Protein AF-A0A920YKG1-F1 (afdb_monomer)

Foldseek 3Di:
DDDDDDDDPVVVVVVVVVVVVVVVVVVVVVVVVPDDDDDDQDPVNVVVVVVVVVVVVPPPDPPVVVVVQVVCVVVVNDDDDVVVVVVVVVVVVVVVPPPD

Sequence (100 aa):
MTITSPGLNGVLSAYAGQKVAAAESRRAARTKAAGGDQVILSQQARDLSRARKLVAQSSAVRAD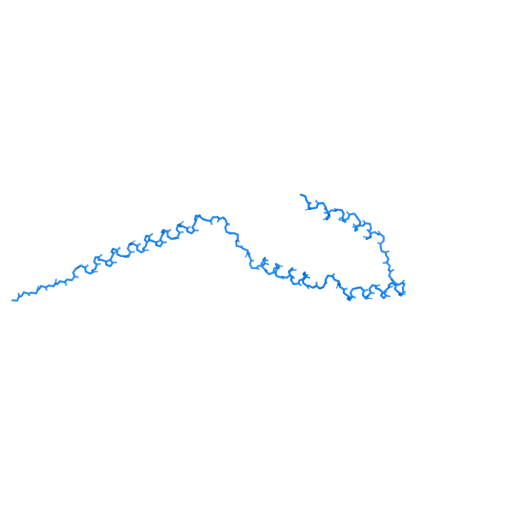KVKRLAAEIAAGTYQVDPEAVAEKMLAAPRLLDREA

Mean predicted aligned error: 18.54 Å

Secondary structure (DSSP, 8-state):
-------SHHHHHHHHHHHHHHHHHHHHHHHHTSS-------HHHHHHHHHHHHHHHS-SS-HHHHHHHHHHHHTT-----HHHHHHHHHHSHHHHTT--

Structure (mmCIF, N/CA/C/O backbone):
data_AF-A0A920YKG1-F1
#
_entry.id   AF-A0A920YKG1-F1
#
loop_
_atom_site.group_PDB
_atom_site.id
_atom_site.type_symbol
_atom_site.label_atom_id
_atom_site.label_alt_id
_atom_site.label_comp_id
_atom_site.label_asym_id
_atom_site.label_entity_id
_atom_site.label_seq_id
_atom_site.pdbx_PDB_ins_code
_atom_site.Cartn_x
_atom_site.Cartn_y
_atom_site.Cartn_z
_atom_site.occupancy
_atom_site.B_iso_or_equiv
_atom_site.auth_seq_id
_atom_site.auth_comp_id
_atom_site.auth_asym_id
_atom_site.auth_atom_id
_atom_site.pdbx_PDB_model_num
ATOM 1 N N . MET A 1 1 ? 48.544 -18.315 -86.805 1.00 36.28 1 MET A N 1
ATOM 2 C CA . MET A 1 1 ? 48.083 -18.546 -85.418 1.00 36.28 1 MET A CA 1
ATOM 3 C C . MET A 1 1 ? 48.282 -17.257 -84.635 1.00 36.28 1 MET A C 1
ATOM 5 O O . MET A 1 1 ? 49.422 -16.897 -84.390 1.00 36.28 1 MET A O 1
ATOM 9 N N . THR A 1 2 ? 47.211 -16.543 -84.289 1.00 34.81 2 THR A N 1
ATOM 10 C CA . THR A 1 2 ? 47.264 -15.349 -83.425 1.00 34.81 2 THR A CA 1
ATOM 11 C C . THR A 1 2 ? 46.212 -15.512 -82.338 1.00 34.81 2 THR A C 1
ATOM 13 O O . THR A 1 2 ? 45.017 -15.432 -82.613 1.00 34.81 2 THR A O 1
ATOM 16 N N . ILE A 1 3 ? 46.654 -15.814 -81.118 1.00 41.00 3 ILE A N 1
ATOM 17 C CA . ILE A 1 3 ? 45.787 -15.880 -79.940 1.00 41.00 3 ILE A CA 1
ATOM 18 C C . ILE A 1 3 ? 45.805 -14.481 -79.326 1.00 41.00 3 ILE A C 1
ATOM 20 O O . ILE A 1 3 ? 46.806 -14.072 -78.745 1.00 41.00 3 ILE A O 1
ATOM 24 N N . THR A 1 4 ? 44.717 -13.731 -79.482 1.00 49.91 4 THR A N 1
ATOM 25 C CA . THR A 1 4 ? 44.515 -12.464 -78.770 1.00 49.91 4 THR A CA 1
ATOM 26 C C . THR A 1 4 ? 43.483 -12.704 -77.678 1.00 49.91 4 THR A C 1
ATOM 28 O O . THR A 1 4 ? 42.320 -12.966 -77.963 1.00 49.91 4 THR A O 1
ATOM 31 N N . SER A 1 5 ? 43.923 -12.644 -76.423 1.00 62.22 5 SER A N 1
ATOM 32 C CA . SER A 1 5 ? 43.101 -12.795 -75.220 1.00 62.22 5 SER A CA 1
ATOM 33 C C . SER A 1 5 ? 42.714 -11.421 -74.647 1.00 62.22 5 SER A C 1
ATOM 35 O O . SER A 1 5 ? 43.599 -10.722 -74.145 1.00 62.22 5 SER A O 1
ATOM 37 N N . PRO A 1 6 ? 41.430 -11.014 -74.663 1.00 58.44 6 PRO A N 1
ATOM 38 C CA . PRO A 1 6 ? 40.978 -9.781 -74.029 1.00 58.44 6 PRO A CA 1
ATOM 39 C C . PRO A 1 6 ? 40.328 -10.103 -72.675 1.00 58.44 6 PRO A C 1
ATOM 41 O O . PRO A 1 6 ? 39.202 -10.589 -72.627 1.00 58.44 6 PRO A O 1
ATOM 44 N N . GLY A 1 7 ? 41.023 -9.862 -71.558 1.00 59.66 7 GLY A N 1
ATOM 45 C CA . GLY A 1 7 ? 40.482 -10.256 -70.245 1.00 59.66 7 GLY A CA 1
ATOM 46 C C . GLY A 1 7 ? 40.915 -9.458 -69.016 1.00 59.66 7 GLY A C 1
ATOM 47 O O . GLY A 1 7 ? 40.572 -9.852 -67.909 1.00 59.66 7 GLY A O 1
ATOM 48 N N . LEU A 1 8 ? 41.645 -8.347 -69.156 1.00 60.31 8 LEU A N 1
ATOM 49 C CA . LEU A 1 8 ? 42.241 -7.666 -67.992 1.00 60.31 8 LEU A CA 1
ATOM 50 C C . LEU A 1 8 ? 41.376 -6.542 -67.391 1.00 60.31 8 LEU A C 1
ATOM 52 O O . LEU A 1 8 ? 41.524 -6.225 -66.212 1.00 60.31 8 LEU A O 1
ATOM 56 N N . ASN A 1 9 ? 40.424 -5.978 -68.143 1.00 59.56 9 ASN A N 1
ATOM 57 C CA . ASN A 1 9 ? 39.636 -4.830 -67.668 1.00 59.56 9 ASN A CA 1
ATOM 58 C C . ASN A 1 9 ? 38.587 -5.182 -66.598 1.00 59.56 9 ASN A C 1
ATOM 60 O O . ASN A 1 9 ? 38.286 -4.347 -65.751 1.00 59.56 9 ASN A O 1
ATOM 64 N N . GLY A 1 10 ? 38.055 -6.410 -66.583 1.00 65.50 10 GLY A N 1
ATOM 65 C CA . GLY A 1 10 ? 37.019 -6.799 -65.614 1.00 65.50 10 GLY A CA 1
ATOM 66 C C . GLY A 1 10 ? 37.532 -6.924 -64.175 1.00 65.50 10 GLY A C 1
ATOM 67 O O . GLY A 1 10 ? 36.808 -6.645 -63.221 1.00 65.50 10 GLY A O 1
ATOM 68 N N . VAL A 1 11 ? 38.803 -7.297 -64.008 1.00 64.44 11 VAL A N 1
ATOM 69 C CA . VAL A 1 11 ? 39.392 -7.578 -62.689 1.00 64.44 11 VAL A CA 1
ATOM 70 C C . VAL A 1 11 ? 39.767 -6.288 -61.950 1.00 64.44 11 VAL A C 1
ATOM 72 O O . VAL A 1 11 ? 39.655 -6.209 -60.726 1.00 64.44 11 VAL A O 1
ATOM 75 N N . LEU A 1 12 ? 40.145 -5.239 -62.689 1.00 62.69 12 LEU A N 1
ATOM 76 C CA . LEU A 1 12 ? 40.530 -3.948 -62.114 1.00 62.69 12 LEU A CA 1
ATOM 77 C C . LEU A 1 12 ? 39.322 -3.203 -61.513 1.00 62.69 12 LEU A C 1
ATOM 79 O O . LEU A 1 12 ? 39.422 -2.613 -60.435 1.00 62.69 12 LEU A O 1
ATOM 83 N N . SER A 1 13 ? 38.157 -3.292 -62.162 1.00 63.59 13 SER A N 1
ATOM 84 C CA . SER A 1 13 ? 36.908 -2.682 -61.684 1.00 63.59 13 SER A CA 1
ATOM 85 C C . SER A 1 13 ? 36.367 -3.351 -60.417 1.00 63.59 13 SER A C 1
ATOM 87 O O . SER A 1 13 ? 35.864 -2.659 -59.531 1.00 63.59 13 SER A O 1
ATOM 89 N N . ALA A 1 14 ? 36.529 -4.672 -60.280 1.00 66.62 14 ALA A N 1
ATOM 90 C CA . ALA A 1 14 ? 36.139 -5.398 -59.070 1.00 66.62 14 ALA A CA 1
ATOM 91 C C . ALA A 1 14 ? 36.970 -4.963 -57.847 1.00 66.62 14 ALA A C 1
ATOM 93 O O . ALA A 1 14 ? 36.431 -4.763 -56.756 1.00 66.62 14 ALA A O 1
ATOM 94 N N . TYR A 1 15 ? 38.272 -4.734 -58.041 1.00 67.88 15 TYR A N 1
ATOM 95 C CA . TYR A 1 15 ? 39.163 -4.276 -56.974 1.00 67.88 15 TYR A CA 1
ATOM 96 C C . TYR A 1 15 ? 38.880 -2.822 -56.551 1.00 67.88 15 TYR A C 1
ATOM 98 O O . TYR A 1 15 ? 38.884 -2.498 -55.360 1.00 67.88 15 TYR A O 1
ATOM 106 N N . ALA A 1 16 ? 38.573 -1.943 -57.511 1.00 70.00 16 ALA A N 1
ATOM 107 C CA . ALA A 1 16 ? 38.190 -0.560 -57.227 1.00 70.00 16 ALA A CA 1
ATOM 108 C C . ALA A 1 16 ? 36.841 -0.468 -56.485 1.00 70.00 16 ALA A C 1
ATOM 110 O O . ALA A 1 16 ? 36.734 0.271 -55.503 1.00 70.00 16 ALA A O 1
ATOM 111 N N . GLY A 1 17 ? 35.841 -1.265 -56.883 1.00 65.44 17 GLY A N 1
ATOM 112 C CA . GLY A 1 17 ? 34.525 -1.305 -56.231 1.00 65.44 17 GLY A CA 1
ATOM 113 C C . GLY A 1 17 ? 34.578 -1.757 -54.766 1.00 65.44 17 GLY A C 1
ATOM 114 O O . GLY A 1 17 ? 33.893 -1.192 -53.912 1.00 65.44 17 GLY A O 1
ATOM 115 N N . GLN A 1 18 ? 35.464 -2.704 -54.436 1.00 64.81 18 GLN A N 1
ATOM 116 C CA . GLN A 1 18 ? 35.639 -3.193 -53.065 1.00 64.81 18 GLN A CA 1
ATOM 117 C C . GLN A 1 18 ? 36.197 -2.117 -52.114 1.00 64.81 18 GLN A C 1
ATOM 119 O O . GLN A 1 18 ? 35.778 -2.032 -50.956 1.00 64.81 18 GLN A O 1
ATOM 124 N N . LYS A 1 19 ? 37.102 -1.247 -52.590 1.00 61.97 19 LYS A N 1
ATOM 125 C CA . LYS A 1 19 ? 37.644 -0.143 -51.776 1.00 61.97 19 LYS A CA 1
ATOM 126 C C . LYS A 1 19 ? 36.614 0.949 -51.489 1.00 61.97 19 LYS A C 1
ATOM 128 O O . LYS A 1 19 ? 36.640 1.517 -50.397 1.00 61.97 19 LYS A O 1
ATOM 133 N N . VAL A 1 20 ? 35.702 1.215 -52.424 1.00 65.31 20 VAL A N 1
ATOM 134 C CA . VAL A 1 20 ? 34.635 2.214 -52.249 1.00 65.31 20 VAL A CA 1
ATOM 135 C C . VAL A 1 20 ? 33.598 1.720 -51.237 1.00 65.31 20 VAL A C 1
ATOM 137 O O . VAL A 1 20 ? 33.310 2.432 -50.276 1.00 65.31 20 VAL A O 1
ATOM 140 N N . ALA A 1 21 ? 33.166 0.459 -51.332 1.00 63.81 21 ALA A N 1
ATOM 141 C CA . ALA A 1 21 ? 32.250 -0.147 -50.358 1.00 63.81 21 ALA A CA 1
ATOM 142 C C . ALA A 1 21 ? 32.838 -0.197 -48.9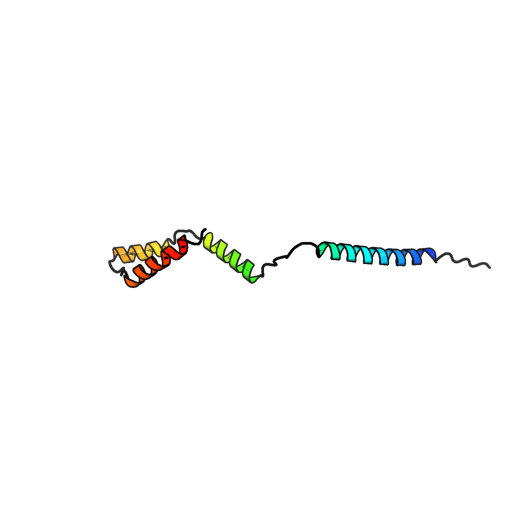28 1.00 63.81 21 ALA A C 1
ATOM 144 O O . ALA A 1 21 ? 32.142 0.049 -47.937 1.00 63.81 21 ALA A O 1
ATOM 145 N N . ALA A 1 22 ? 34.147 -0.448 -48.795 1.00 62.28 22 ALA A N 1
ATOM 146 C CA . ALA A 1 22 ? 34.854 -0.438 -47.509 1.00 62.28 22 ALA A CA 1
ATOM 147 C C . ALA A 1 22 ? 35.078 0.977 -46.927 1.00 62.28 22 ALA A C 1
ATOM 149 O O . ALA A 1 22 ? 35.326 1.127 -45.725 1.00 62.28 22 ALA A O 1
ATOM 150 N N . ALA A 1 23 ? 35.041 2.018 -47.764 1.00 62.91 23 ALA A N 1
ATOM 151 C CA . ALA A 1 23 ? 35.127 3.417 -47.342 1.00 62.91 23 ALA A CA 1
ATOM 152 C C . ALA A 1 23 ? 33.751 3.974 -46.939 1.00 62.91 23 ALA A C 1
ATOM 154 O O . ALA A 1 23 ? 33.645 4.728 -45.971 1.00 62.91 23 ALA A O 1
ATOM 155 N N . GLU A 1 24 ? 32.695 3.558 -47.634 1.00 62.50 24 GLU A N 1
ATOM 156 C CA . GLU A 1 24 ? 31.314 3.968 -47.379 1.00 62.50 24 GLU A CA 1
ATOM 157 C C . GLU A 1 24 ? 30.756 3.339 -46.094 1.00 62.50 24 GLU A C 1
ATOM 159 O O . GLU A 1 24 ? 30.195 4.039 -45.253 1.00 62.50 24 GLU A O 1
ATOM 164 N N . SER A 1 25 ? 31.056 2.060 -45.848 1.00 60.44 25 SER A N 1
ATOM 165 C CA . SER A 1 25 ? 30.774 1.377 -44.573 1.00 60.44 25 SER A CA 1
ATOM 166 C C . SER A 1 25 ? 31.502 2.008 -43.377 1.00 60.44 25 SER A C 1
ATOM 168 O O . SER A 1 25 ? 30.915 2.165 -42.306 1.00 60.44 25 SER A O 1
ATOM 170 N N . ARG A 1 26 ? 32.753 2.462 -43.554 1.00 61.28 26 ARG A N 1
ATOM 171 C CA . ARG A 1 26 ? 33.489 3.214 -42.518 1.00 61.28 26 ARG A CA 1
ATOM 172 C C . ARG A 1 26 ? 32.919 4.613 -42.277 1.00 61.28 26 ARG A C 1
ATOM 174 O O . ARG A 1 26 ? 32.888 5.054 -41.130 1.00 61.28 26 ARG A O 1
ATOM 181 N N . ARG A 1 27 ? 32.442 5.307 -43.317 1.00 59.03 27 ARG A N 1
ATOM 182 C CA . ARG A 1 27 ? 31.739 6.595 -43.170 1.00 59.03 27 ARG A CA 1
ATOM 183 C C . ARG A 1 27 ? 30.391 6.431 -42.468 1.00 59.03 27 ARG A C 1
ATOM 185 O O . ARG A 1 27 ? 30.108 7.218 -41.572 1.00 59.03 27 ARG A O 1
ATOM 192 N N . ALA A 1 28 ? 29.630 5.386 -42.793 1.00 57.81 28 ALA A N 1
ATOM 193 C CA . ALA A 1 28 ? 28.358 5.057 -42.145 1.00 57.81 28 ALA A CA 1
ATOM 194 C C . ALA A 1 28 ? 28.521 4.630 -40.670 1.00 57.81 28 ALA A C 1
ATOM 196 O O . ALA A 1 28 ? 27.667 4.922 -39.834 1.00 57.81 28 ALA A O 1
ATOM 197 N N . ALA A 1 29 ? 29.633 3.974 -40.321 1.00 58.84 29 ALA A N 1
ATOM 198 C CA . ALA A 1 29 ? 29.972 3.674 -38.929 1.00 58.84 29 ALA A CA 1
ATOM 199 C C . ALA A 1 29 ? 30.377 4.937 -38.146 1.00 58.84 29 ALA A C 1
ATOM 201 O O . ALA A 1 29 ? 30.023 5.085 -36.977 1.00 58.84 29 ALA A O 1
ATOM 202 N N . ARG A 1 30 ? 31.073 5.882 -38.794 1.00 56.81 30 ARG A N 1
ATOM 203 C CA . ARG A 1 30 ? 31.523 7.136 -38.167 1.00 56.81 30 ARG A CA 1
ATOM 204 C C . ARG A 1 30 ? 30.383 8.135 -37.938 1.00 56.81 30 ARG A C 1
ATOM 206 O O . ARG A 1 30 ? 30.438 8.872 -36.962 1.00 56.81 30 ARG A O 1
ATOM 213 N N . THR A 1 31 ? 29.336 8.128 -38.766 1.00 55.22 31 THR A N 1
ATOM 214 C CA . THR A 1 31 ? 28.123 8.937 -38.538 1.00 55.22 31 THR A CA 1
ATOM 215 C C . THR A 1 31 ? 27.226 8.383 -37.430 1.00 55.22 31 THR A C 1
ATOM 217 O O . THR A 1 31 ? 26.566 9.169 -36.759 1.00 55.22 31 THR A O 1
ATOM 220 N N . LYS A 1 32 ? 27.247 7.070 -37.154 1.00 55.28 32 LYS A N 1
ATOM 221 C CA . LYS A 1 32 ? 26.570 6.495 -35.972 1.00 55.28 32 LYS A CA 1
ATOM 222 C C . LYS A 1 32 ? 27.276 6.797 -34.646 1.00 55.28 32 LYS A C 1
ATOM 224 O O . LYS A 1 32 ? 26.627 6.771 -33.610 1.00 55.28 32 LYS A O 1
ATOM 229 N N . ALA A 1 33 ? 28.574 7.096 -34.674 1.00 56.28 33 ALA A N 1
ATOM 230 C CA . ALA A 1 33 ? 29.358 7.425 -33.480 1.00 56.28 33 ALA A CA 1
ATOM 231 C C . ALA A 1 33 ? 29.299 8.917 -33.084 1.00 56.28 33 ALA A C 1
ATOM 233 O O . ALA A 1 33 ? 29.862 9.296 -32.063 1.00 56.28 33 ALA A O 1
ATOM 234 N N . ALA A 1 34 ? 28.637 9.766 -33.879 1.00 58.59 34 ALA A N 1
ATOM 235 C CA . ALA A 1 34 ? 28.547 11.215 -33.665 1.00 58.59 34 ALA A CA 1
ATOM 236 C C . ALA A 1 34 ? 27.168 11.660 -33.136 1.00 58.59 34 ALA A C 1
ATOM 238 O O . ALA A 1 34 ? 26.680 12.729 -33.495 1.00 58.59 34 ALA A O 1
ATOM 239 N N . GLY A 1 35 ? 26.511 10.830 -32.320 1.00 55.75 35 GLY A N 1
ATOM 240 C CA . GLY A 1 35 ? 25.150 11.080 -31.850 1.00 55.75 35 GLY A CA 1
ATOM 241 C C . GLY A 1 35 ? 24.918 10.615 -30.420 1.00 55.75 35 GLY A C 1
ATOM 242 O O . GLY A 1 35 ? 24.387 9.531 -30.236 1.00 55.75 35 GLY A O 1
ATOM 243 N N . GLY A 1 36 ? 25.272 11.474 -29.456 1.00 65.81 36 GLY A N 1
ATOM 244 C CA . GLY A 1 36 ? 24.771 11.487 -28.074 1.00 65.81 36 GLY A CA 1
ATOM 245 C C . GLY A 1 36 ? 25.083 10.275 -27.185 1.00 65.81 36 GLY A C 1
ATOM 246 O O . GLY A 1 36 ? 25.272 9.154 -27.645 1.00 65.81 36 GLY A O 1
ATOM 247 N N . ASP A 1 37 ? 25.085 10.504 -25.872 1.00 58.88 37 ASP A N 1
ATOM 248 C CA . ASP A 1 37 ? 25.081 9.419 -24.890 1.00 58.88 37 ASP A CA 1
ATOM 249 C C . ASP A 1 37 ? 23.797 8.593 -25.048 1.00 58.88 37 ASP A C 1
ATOM 251 O O . ASP A 1 37 ? 22.684 9.060 -24.794 1.00 58.88 37 ASP A O 1
ATOM 255 N N . GLN A 1 38 ? 23.941 7.345 -25.491 1.00 59.97 38 GLN A N 1
ATOM 256 C CA . GLN A 1 38 ? 22.826 6.420 -25.631 1.00 59.97 38 GLN A CA 1
ATOM 257 C C . GLN A 1 38 ? 22.652 5.637 -24.326 1.00 59.97 38 GLN A C 1
ATOM 259 O O . GLN A 1 38 ? 23.377 4.683 -24.048 1.00 59.97 38 GLN A O 1
ATOM 264 N N . VAL A 1 39 ? 21.662 6.018 -23.515 1.0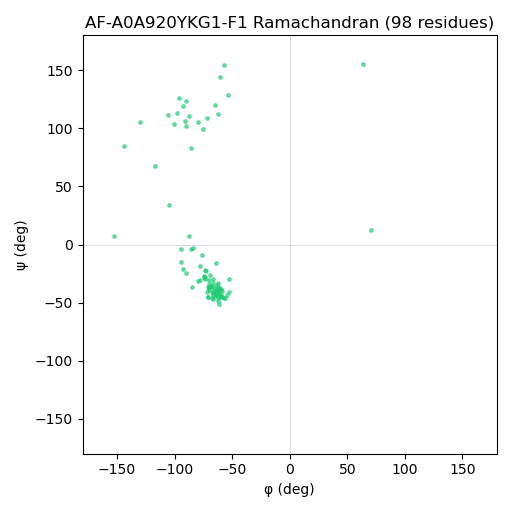0 65.62 39 VAL A N 1
ATOM 265 C CA . VAL A 1 39 ? 21.340 5.295 -22.277 1.00 65.62 39 VAL A CA 1
ATOM 266 C C . VAL A 1 39 ? 20.607 3.996 -22.624 1.00 65.62 39 VAL A C 1
ATOM 268 O O . VAL A 1 39 ? 19.402 3.979 -22.885 1.00 65.62 39 VAL A O 1
ATOM 271 N N . ILE A 1 40 ? 21.332 2.878 -22.642 1.00 66.31 40 ILE A N 1
ATOM 272 C CA . ILE A 1 40 ? 20.739 1.547 -22.808 1.00 66.31 40 ILE A CA 1
ATOM 273 C C . ILE A 1 40 ? 20.174 1.105 -21.457 1.00 66.31 40 ILE A C 1
ATOM 275 O O . ILE A 1 40 ? 20.906 0.718 -20.549 1.00 66.31 40 ILE A O 1
ATOM 279 N N . LEU A 1 41 ? 18.847 1.150 -21.321 1.00 70.06 41 LEU A N 1
ATOM 280 C CA . LEU A 1 41 ? 18.168 0.649 -20.127 1.00 70.06 41 LEU A CA 1
ATOM 281 C C . LEU A 1 41 ? 18.372 -0.871 -20.018 1.00 70.06 41 LEU A C 1
ATOM 283 O O . LEU A 1 41 ? 17.956 -1.607 -20.925 1.00 70.06 41 LEU A O 1
ATOM 287 N N . SER A 1 42 ? 18.996 -1.323 -18.922 1.00 80.06 42 SER A N 1
ATOM 288 C CA . SER A 1 42 ? 19.233 -2.745 -18.647 1.00 80.06 42 SER A CA 1
ATOM 289 C C . SER A 1 42 ? 17.918 -3.532 -18.637 1.00 80.06 42 SER A C 1
ATOM 291 O O . SER A 1 42 ? 16.847 -2.979 -18.370 1.00 80.06 42 SER A O 1
ATOM 293 N N . GLN A 1 43 ? 17.984 -4.836 -18.921 1.00 78.25 43 GLN A N 1
ATOM 294 C CA . GLN A 1 43 ? 16.798 -5.705 -18.890 1.00 78.25 43 GLN A CA 1
ATOM 295 C C . GLN A 1 43 ? 16.082 -5.631 -17.532 1.00 78.25 43 GLN A C 1
ATOM 297 O O . GLN A 1 43 ? 14.881 -5.395 -17.473 1.00 78.25 43 GLN A O 1
ATOM 302 N N . GLN A 1 44 ? 16.848 -5.659 -16.440 1.00 77.81 44 GLN A N 1
ATOM 303 C CA . GLN A 1 44 ? 16.331 -5.549 -15.072 1.00 77.81 44 GLN A CA 1
ATOM 304 C C . GLN A 1 44 ? 15.557 -4.242 -14.832 1.00 77.81 44 GLN A C 1
ATOM 306 O O . GLN A 1 44 ? 14.513 -4.240 -14.180 1.00 77.81 44 GLN A O 1
ATOM 311 N N . ALA A 1 45 ? 16.037 -3.118 -15.370 1.00 81.69 45 ALA A N 1
ATOM 312 C CA . ALA A 1 45 ? 15.352 -1.837 -15.236 1.00 81.69 45 ALA A CA 1
ATOM 313 C C . ALA A 1 45 ? 14.042 -1.796 -16.046 1.00 81.69 45 ALA A C 1
ATOM 315 O O . ALA A 1 45 ? 13.044 -1.255 -15.565 1.00 81.69 45 ALA A O 1
ATOM 316 N N . ARG A 1 46 ? 14.002 -2.423 -17.232 1.00 83.88 46 ARG A N 1
ATOM 317 C CA . ARG A 1 46 ? 12.767 -2.577 -18.027 1.00 83.88 46 ARG A CA 1
ATOM 318 C C . ARG A 1 46 ? 11.727 -3.419 -17.290 1.00 83.88 46 ARG A C 1
ATOM 320 O O . ARG A 1 46 ? 10.551 -3.045 -17.263 1.00 83.88 46 ARG A O 1
ATOM 327 N N . ASP A 1 47 ? 12.163 -4.506 -16.663 1.00 84.75 47 ASP A N 1
ATOM 328 C CA . ASP A 1 47 ? 11.299 -5.395 -15.886 1.00 84.75 47 ASP A CA 1
ATOM 329 C C . ASP A 1 47 ? 10.725 -4.679 -14.662 1.00 84.75 47 ASP A C 1
ATOM 331 O O . ASP A 1 47 ? 9.514 -4.717 -14.430 1.00 84.75 47 ASP A O 1
ATOM 335 N N . LEU A 1 48 ? 11.554 -3.917 -13.940 1.00 87.00 48 LEU A N 1
ATOM 336 C CA . LEU A 1 48 ? 11.105 -3.098 -12.816 1.00 87.00 48 LEU A CA 1
ATOM 337 C C . LEU A 1 48 ? 10.076 -2.044 -13.247 1.00 87.00 48 LEU A C 1
ATOM 339 O O . LEU A 1 48 ? 9.055 -1.873 -12.581 1.00 87.00 48 LEU A O 1
ATOM 343 N N . SER A 1 49 ? 10.301 -1.345 -14.365 1.00 83.94 49 SER A N 1
ATOM 344 C CA . SER A 1 49 ? 9.329 -0.380 -14.893 1.00 83.94 49 SER A CA 1
ATOM 345 C C . SER A 1 49 ? 7.999 -1.039 -15.258 1.00 83.94 49 SER A C 1
ATOM 347 O O . SER A 1 49 ? 6.942 -0.456 -15.015 1.00 83.94 49 SER A O 1
ATOM 349 N N . ARG A 1 50 ? 8.029 -2.251 -15.823 1.00 86.00 50 ARG A N 1
ATOM 350 C CA . ARG A 1 50 ? 6.818 -3.010 -16.155 1.00 86.00 50 ARG A CA 1
ATOM 351 C C . ARG A 1 50 ? 6.076 -3.449 -14.893 1.00 86.00 50 ARG A C 1
ATOM 353 O O . ARG A 1 50 ? 4.875 -3.216 -14.802 1.00 86.00 50 ARG A O 1
ATOM 360 N N . ALA A 1 51 ? 6.785 -3.991 -13.905 1.00 82.69 51 ALA A N 1
ATOM 361 C CA . ALA A 1 51 ? 6.209 -4.378 -12.620 1.00 82.69 51 ALA A CA 1
ATOM 362 C C . ALA A 1 51 ? 5.566 -3.181 -11.900 1.00 82.69 51 ALA A C 1
ATOM 364 O O . ALA A 1 51 ? 4.426 -3.271 -11.452 1.00 82.69 51 ALA A O 1
ATOM 365 N N . ARG A 1 52 ? 6.243 -2.023 -11.866 1.00 83.75 52 ARG A N 1
ATOM 366 C CA . ARG A 1 52 ? 5.692 -0.781 -11.296 1.00 83.75 52 ARG A CA 1
ATOM 367 C C . ARG A 1 52 ? 4.410 -0.338 -11.998 1.00 83.75 52 ARG A C 1
ATOM 369 O O . ARG A 1 52 ? 3.458 0.031 -11.321 1.00 83.75 52 ARG A O 1
ATOM 376 N N . LYS A 1 53 ? 4.364 -0.398 -13.334 1.00 81.69 53 LYS A N 1
ATOM 377 C CA . LYS A 1 53 ? 3.158 -0.061 -14.111 1.00 81.69 53 LYS A CA 1
ATOM 378 C C . LYS A 1 53 ? 1.995 -0.999 -13.799 1.00 81.69 53 LYS A C 1
ATOM 380 O O . LYS A 1 53 ? 0.889 -0.520 -13.601 1.00 81.69 53 LYS A O 1
ATOM 385 N N . LEU A 1 54 ? 2.247 -2.303 -13.701 1.00 78.94 54 LEU A N 1
ATOM 386 C CA . LEU A 1 54 ? 1.218 -3.285 -13.349 1.00 78.94 54 LEU A CA 1
ATOM 387 C C . LEU A 1 54 ? 0.679 -3.064 -11.928 1.00 78.94 54 LEU A C 1
A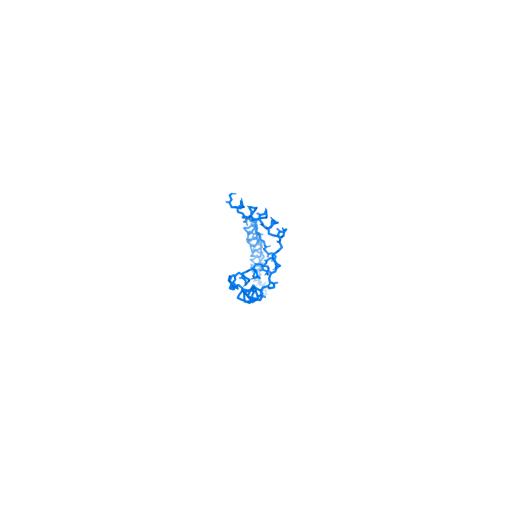TOM 389 O O . LEU A 1 54 ? -0.526 -3.117 -11.709 1.00 78.94 54 LEU A O 1
ATOM 393 N N . VAL A 1 55 ? 1.555 -2.746 -10.970 1.00 78.94 55 VAL A N 1
ATOM 394 C CA . VAL A 1 55 ? 1.143 -2.401 -9.599 1.00 78.94 55 VAL A CA 1
ATOM 395 C C . VAL A 1 55 ? 0.347 -1.095 -9.568 1.00 78.94 55 VAL A C 1
ATOM 397 O O . VAL A 1 55 ? -0.637 -1.014 -8.845 1.00 78.94 55 VAL A O 1
ATOM 400 N N . ALA A 1 56 ? 0.724 -0.097 -10.370 1.00 71.81 56 ALA A N 1
ATOM 401 C CA . ALA A 1 56 ? -0.016 1.159 -10.486 1.00 71.81 56 ALA A CA 1
ATOM 402 C C . ALA A 1 56 ? -1.379 1.001 -11.187 1.00 71.81 56 ALA A C 1
ATOM 404 O O . ALA A 1 56 ? -2.284 1.790 -10.941 1.00 71.81 56 ALA A O 1
ATOM 405 N N . GLN A 1 57 ? -1.526 -0.005 -12.056 1.00 72.56 57 GLN A N 1
ATOM 406 C CA . GLN A 1 57 ? -2.797 -0.372 -12.692 1.00 72.56 57 GLN A CA 1
ATOM 407 C C . GLN A 1 57 ? -3.720 -1.169 -11.764 1.00 72.56 57 GLN A C 1
ATOM 409 O O . GLN A 1 57 ? -4.921 -1.247 -12.020 1.00 72.56 57 GLN A O 1
ATOM 414 N N . SER A 1 58 ? -3.175 -1.761 -10.697 1.00 70.31 58 SER A N 1
ATOM 415 C CA . SER A 1 58 ? -3.986 -2.328 -9.622 1.00 70.31 58 SER A CA 1
ATOM 416 C C . SER A 1 58 ? -4.835 -1.225 -8.990 1.00 70.31 58 SER A C 1
ATOM 418 O O . SER A 1 58 ? -4.399 -0.076 -8.894 1.00 70.31 58 SER A O 1
ATOM 420 N N . SER A 1 59 ? -6.061 -1.553 -8.577 1.00 68.88 59 SER A N 1
ATOM 421 C CA . SER A 1 59 ? -6.991 -0.560 -8.043 1.00 68.88 59 SER A CA 1
ATOM 422 C C . SER A 1 59 ? -6.345 0.220 -6.897 1.00 68.88 59 SER A C 1
ATOM 424 O O . SER A 1 59 ? -5.852 -0.365 -5.930 1.00 68.88 59 SER A O 1
ATOM 426 N N . ALA A 1 60 ? -6.393 1.554 -6.977 1.00 69.00 60 ALA A N 1
ATOM 427 C CA . ALA A 1 60 ? -5.858 2.438 -5.937 1.00 69.00 60 ALA A CA 1
ATOM 428 C C . ALA A 1 60 ? -6.418 2.090 -4.542 1.00 69.00 60 ALA A C 1
ATOM 430 O O . ALA A 1 60 ? -5.744 2.240 -3.521 1.00 69.00 60 ALA A O 1
ATOM 431 N N . VAL A 1 61 ? -7.643 1.556 -4.507 1.00 78.50 61 VAL A N 1
ATOM 432 C CA . VAL A 1 61 ? -8.285 1.020 -3.309 1.00 78.50 61 VAL A CA 1
ATOM 433 C C . VAL A 1 61 ? -8.015 -0.481 -3.190 1.00 78.50 61 VAL A C 1
ATOM 435 O O . VAL A 1 61 ? -8.442 -1.275 -4.027 1.00 78.50 61 VAL A O 1
ATOM 438 N N . ARG A 1 62 ? -7.360 -0.890 -2.098 1.00 84.62 62 ARG A N 1
ATOM 439 C CA . ARG A 1 62 ? -7.174 -2.304 -1.725 1.00 84.62 62 ARG A CA 1
ATOM 440 C C . ARG A 1 62 ? -8.388 -2.803 -0.941 1.00 84.62 62 ARG A C 1
ATOM 442 O O . ARG A 1 62 ? -8.364 -2.801 0.291 1.00 84.62 62 ARG A O 1
ATOM 449 N N . ALA A 1 63 ? -9.443 -3.199 -1.652 1.00 87.25 63 ALA A N 1
ATOM 450 C CA . ALA A 1 63 ? -10.735 -3.567 -1.064 1.00 87.25 63 ALA A CA 1
ATOM 451 C C . ALA A 1 63 ? -10.624 -4.631 0.046 1.00 87.25 63 ALA A C 1
ATOM 453 O O . ALA A 1 63 ? -11.248 -4.483 1.095 1.00 87.25 63 ALA A O 1
ATOM 454 N N . ASP A 1 64 ? -9.783 -5.654 -0.127 1.00 87.75 64 ASP A N 1
ATOM 455 C CA . ASP A 1 64 ? -9.594 -6.714 0.875 1.00 87.75 64 ASP A CA 1
ATOM 456 C C . ASP A 1 64 ? -8.996 -6.194 2.186 1.00 87.75 64 ASP A C 1
ATOM 458 O O . ASP A 1 64 ? -9.425 -6.583 3.274 1.00 87.75 64 ASP A O 1
ATOM 462 N N . LYS A 1 65 ? -8.035 -5.265 2.093 1.00 90.19 65 LYS A N 1
ATOM 463 C CA . LYS A 1 65 ? -7.423 -4.629 3.265 1.00 90.19 65 LYS A CA 1
ATOM 464 C C . LYS A 1 65 ? -8.450 -3.783 4.017 1.00 90.19 65 LYS A C 1
ATOM 466 O O . LYS A 1 65 ? -8.509 -3.849 5.239 1.00 90.19 65 LYS A O 1
ATOM 471 N N . VAL A 1 66 ? -9.266 -3.020 3.287 1.00 91.75 66 VAL A N 1
ATOM 472 C CA . VAL A 1 66 ? -10.326 -2.189 3.879 1.00 91.75 66 VAL A CA 1
ATOM 473 C C . VAL A 1 66 ? -11.352 -3.059 4.602 1.00 91.75 66 VAL A C 1
ATOM 475 O O . VAL A 1 66 ? -11.686 -2.765 5.743 1.00 91.75 66 VAL A O 1
ATOM 478 N N . LYS A 1 67 ? -11.804 -4.157 3.983 1.00 93.62 67 LYS A N 1
ATOM 479 C CA . LYS A 1 67 ? -12.772 -5.079 4.596 1.00 93.62 67 LYS A CA 1
ATOM 480 C C . LYS A 1 67 ? -12.263 -5.687 5.904 1.00 93.62 67 LYS A C 1
ATOM 482 O O . LYS A 1 67 ? -13.012 -5.718 6.874 1.00 93.62 67 LYS A O 1
ATOM 487 N N . ARG A 1 68 ? -11.004 -6.143 5.943 1.00 93.69 68 ARG A N 1
ATOM 488 C CA . ARG A 1 68 ? -10.399 -6.690 7.173 1.00 93.69 68 ARG A CA 1
ATOM 489 C C . ARG A 1 68 ? -10.341 -5.652 8.290 1.00 93.69 68 ARG A C 1
ATOM 491 O O . ARG A 1 68 ? -10.848 -5.911 9.373 1.00 93.69 68 ARG A O 1
ATOM 498 N N . LEU A 1 69 ? -9.802 -4.469 7.995 1.00 94.00 69 LEU A N 1
ATOM 499 C CA . LEU A 1 69 ? -9.699 -3.385 8.975 1.00 94.00 69 LEU A CA 1
ATOM 500 C C . LEU A 1 69 ? -11.078 -2.939 9.477 1.00 94.00 69 LEU A C 1
ATOM 502 O O . LEU A 1 69 ? -11.265 -2.749 10.672 1.00 94.00 69 LEU A O 1
ATOM 506 N N . ALA A 1 70 ? -12.064 -2.820 8.585 1.00 92.81 70 ALA A N 1
ATOM 507 C CA . ALA A 1 70 ? -13.429 -2.471 8.965 1.00 92.81 70 ALA A CA 1
ATOM 508 C C . ALA A 1 70 ? -14.048 -3.510 9.915 1.00 92.81 70 ALA A C 1
ATOM 510 O O . ALA A 1 70 ? -14.721 -3.133 10.872 1.00 92.81 70 ALA A O 1
ATOM 511 N N . ALA A 1 71 ? -13.795 -4.802 9.684 1.00 95.38 71 ALA A N 1
ATOM 512 C CA . ALA A 1 71 ? -14.256 -5.868 10.569 1.00 95.38 71 ALA A CA 1
ATOM 513 C C . ALA A 1 71 ? -13.576 -5.814 11.949 1.00 95.38 71 ALA A C 1
ATOM 515 O O . ALA A 1 71 ? -14.261 -5.932 12.959 1.00 95.38 71 ALA A O 1
ATOM 516 N N . GLU A 1 72 ? -12.261 -5.584 12.007 1.00 94.94 72 GLU A N 1
ATOM 517 C CA . GLU A 1 72 ? -11.514 -5.429 13.268 1.00 94.94 72 GLU A CA 1
ATOM 518 C C . GLU A 1 72 ? -11.989 -4.213 14.075 1.00 94.94 72 GLU A C 1
ATOM 520 O O . GLU A 1 72 ? -12.107 -4.281 15.299 1.00 94.94 72 GLU A O 1
ATOM 525 N N . ILE A 1 73 ? -12.304 -3.107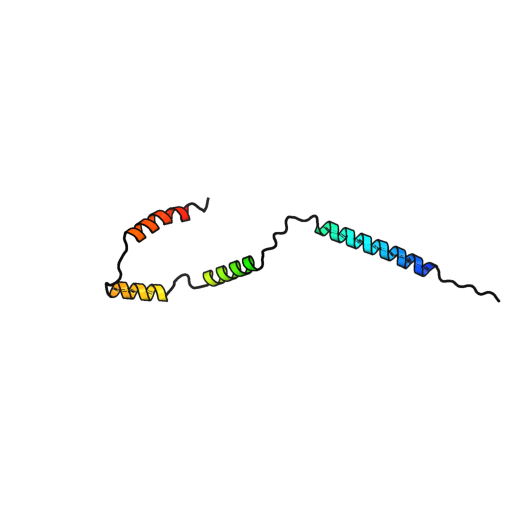 13.393 1.00 95.00 73 ILE A N 1
ATOM 526 C CA . ILE A 1 73 ? -12.865 -1.904 14.019 1.00 95.00 73 ILE A CA 1
ATOM 527 C C . ILE A 1 73 ? -14.268 -2.194 14.562 1.00 95.00 73 ILE A C 1
ATOM 529 O O . ILE A 1 73 ? -14.549 -1.871 15.713 1.00 95.00 73 ILE A O 1
ATOM 533 N N . ALA A 1 74 ? -15.136 -2.836 13.772 1.00 94.81 74 ALA A N 1
ATOM 534 C CA . ALA A 1 74 ? -16.489 -3.193 14.202 1.00 94.81 74 ALA A CA 1
ATOM 535 C C . ALA A 1 74 ? -16.494 -4.186 15.378 1.00 94.81 74 ALA A C 1
ATOM 537 O O . ALA A 1 74 ? -17.352 -4.100 16.252 1.00 94.81 74 ALA A O 1
ATOM 538 N N . ALA A 1 75 ? -15.524 -5.103 15.419 1.00 96.00 75 ALA A N 1
ATOM 539 C CA . ALA A 1 75 ? -15.330 -6.043 16.519 1.00 96.00 75 ALA A CA 1
ATOM 540 C C . ALA A 1 75 ? -14.679 -5.407 17.764 1.00 96.00 75 ALA A C 1
ATOM 542 O O . ALA A 1 75 ? -14.595 -6.059 18.802 1.00 96.00 75 ALA A O 1
ATOM 543 N N . GLY A 1 76 ? -14.190 -4.164 17.672 1.00 93.88 76 GLY A N 1
ATOM 544 C CA . GLY A 1 76 ? -13.469 -3.489 18.754 1.00 93.88 76 GLY A CA 1
ATOM 545 C C . GLY A 1 76 ? -12.071 -4.055 19.028 1.00 93.88 76 GLY A C 1
ATOM 546 O O . GLY A 1 76 ? -11.468 -3.728 20.046 1.00 93.88 76 GLY A O 1
ATOM 547 N N . THR A 1 77 ? -11.539 -4.899 18.141 1.00 93.75 77 THR A N 1
ATOM 548 C CA . THR A 1 77 ? -10.215 -5.529 18.284 1.00 93.75 77 THR A CA 1
ATOM 549 C C . THR A 1 77 ? -9.111 -4.757 17.568 1.00 93.75 77 THR A C 1
ATOM 551 O O . THR A 1 77 ? -7.946 -5.143 17.640 1.00 93.75 77 THR A O 1
ATOM 554 N N . TYR A 1 78 ? -9.455 -3.684 16.857 1.00 91.88 78 TYR A N 1
ATOM 555 C CA . TYR A 1 78 ? -8.477 -2.819 16.214 1.00 91.88 78 TYR A CA 1
ATOM 556 C C . TYR A 1 78 ? -7.728 -1.982 17.259 1.00 91.88 78 TYR A C 1
ATOM 558 O O . TYR A 1 78 ? -8.287 -1.063 17.857 1.00 91.88 78 TYR A O 1
ATOM 566 N N . GLN A 1 79 ? -6.453 -2.303 17.475 1.00 92.50 79 GLN A N 1
ATOM 567 C CA . GLN A 1 79 ? -5.577 -1.576 18.393 1.00 92.50 79 GLN A CA 1
ATOM 568 C C . GLN A 1 79 ? -4.750 -0.543 17.629 1.00 92.50 79 GLN A C 1
ATOM 570 O O . GLN A 1 79 ? -4.065 -0.864 16.658 1.00 92.50 79 GLN A O 1
ATOM 575 N N . VAL A 1 80 ? -4.814 0.709 18.079 1.00 91.62 80 VAL A N 1
ATOM 576 C CA . VAL A 1 80 ? -4.008 1.801 17.530 1.00 91.62 80 VAL A CA 1
ATOM 577 C C . VAL A 1 80 ? -2.697 1.871 18.297 1.00 91.62 80 VAL A C 1
ATOM 579 O O . VAL A 1 80 ? -2.703 2.050 19.512 1.00 91.62 80 VAL A O 1
ATOM 582 N N . ASP A 1 81 ? -1.586 1.770 17.576 1.00 94.44 81 ASP A N 1
ATOM 583 C CA . ASP A 1 81 ? -0.251 1.997 18.121 1.00 94.44 81 ASP A CA 1
ATOM 584 C C . ASP A 1 81 ? 0.103 3.498 18.031 1.00 94.44 81 ASP A C 1
ATOM 586 O O . ASP A 1 81 ? 0.270 4.022 16.921 1.00 94.44 81 ASP A O 1
ATOM 590 N N . PRO A 1 82 ? 0.194 4.219 19.165 1.00 91.75 82 PRO A N 1
ATOM 591 C CA . PRO A 1 82 ? 0.483 5.650 19.171 1.00 91.75 82 PRO A CA 1
ATOM 592 C C . PRO A 1 82 ? 1.897 5.980 18.671 1.00 91.75 82 PRO A C 1
ATOM 594 O O . PRO A 1 82 ? 2.093 7.043 18.080 1.00 91.75 82 PRO A O 1
ATOM 597 N N . GLU A 1 83 ? 2.871 5.087 18.862 1.00 92.31 83 GLU A N 1
ATOM 598 C CA . GLU A 1 83 ? 4.247 5.295 18.409 1.00 92.31 83 GLU A CA 1
ATOM 599 C C . GLU A 1 83 ? 4.322 5.192 16.884 1.00 92.31 83 GLU A C 1
ATOM 601 O O . GLU A 1 83 ? 4.853 6.086 16.220 1.00 92.31 83 GLU A O 1
ATOM 606 N N . ALA A 1 84 ? 3.665 4.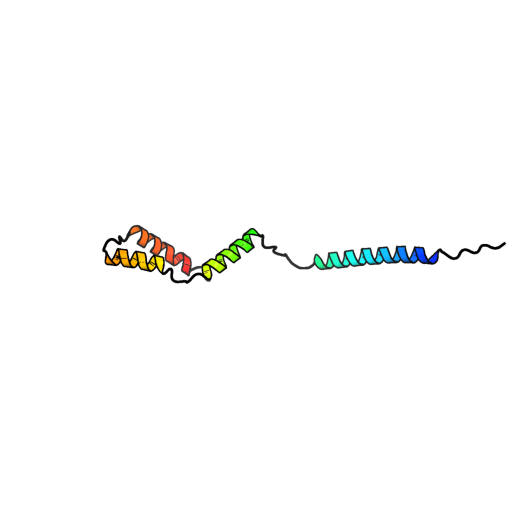179 16.310 1.00 90.12 84 ALA A N 1
ATOM 607 C CA . ALA A 1 84 ? 3.532 4.049 14.863 1.00 90.12 84 ALA A CA 1
ATOM 608 C C . ALA A 1 84 ? 2.820 5.261 14.235 1.00 90.12 84 ALA A C 1
ATOM 610 O O . ALA A 1 84 ? 3.210 5.718 13.158 1.00 90.12 84 ALA A O 1
ATOM 611 N N . VAL A 1 85 ? 1.793 5.816 14.891 1.00 90.31 85 VAL A N 1
ATOM 612 C CA . VAL A 1 85 ? 1.118 7.038 14.417 1.00 90.31 85 VAL A CA 1
ATOM 613 C C . VAL A 1 85 ? 2.085 8.223 14.399 1.00 90.31 85 VAL A C 1
ATOM 615 O O . VAL A 1 85 ? 2.187 8.904 13.375 1.00 90.31 85 VAL A O 1
ATOM 618 N N . ALA A 1 86 ? 2.826 8.447 15.486 1.00 91.81 86 ALA A N 1
ATOM 619 C CA . ALA A 1 86 ? 3.802 9.530 15.579 1.00 91.81 86 ALA A CA 1
ATOM 620 C C . ALA A 1 86 ? 4.919 9.394 14.529 1.00 91.81 86 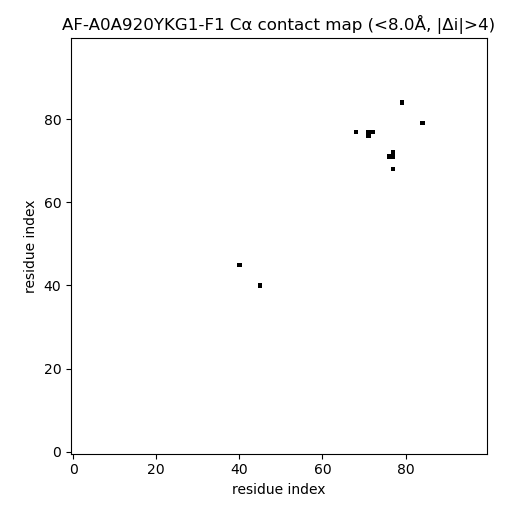ALA A C 1
ATOM 622 O O . ALA A 1 86 ? 5.235 10.360 13.833 1.00 91.81 86 ALA A O 1
ATOM 623 N N . GLU A 1 87 ? 5.462 8.189 14.338 1.00 90.94 87 GLU A N 1
ATOM 624 C CA . GLU A 1 87 ? 6.472 7.909 13.312 1.00 90.94 87 GLU A CA 1
ATOM 625 C C . GLU A 1 87 ? 5.958 8.276 11.911 1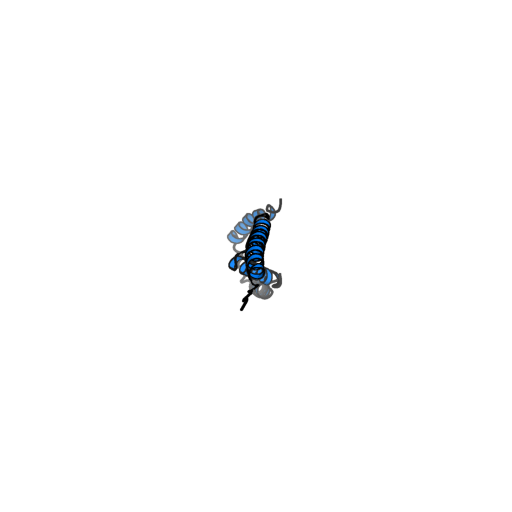.00 90.94 87 GLU A C 1
ATOM 627 O O . GLU A 1 87 ? 6.646 8.957 11.146 1.00 90.94 87 GLU A O 1
ATOM 632 N N . LYS A 1 88 ? 4.722 7.883 11.567 1.00 89.56 88 LYS A N 1
ATOM 633 C CA . LYS A 1 88 ? 4.129 8.211 10.261 1.00 89.56 88 LYS A CA 1
ATOM 634 C C . LYS A 1 88 ? 3.840 9.699 10.103 1.00 89.56 88 LYS A C 1
ATOM 636 O O . LYS A 1 88 ? 4.036 10.213 9.003 1.00 89.56 88 LYS A O 1
ATOM 641 N N . MET A 1 89 ? 3.441 10.398 11.165 1.00 88.12 89 MET A N 1
ATOM 642 C CA . MET A 1 89 ? 3.280 11.856 11.141 1.00 88.12 89 MET A CA 1
ATOM 643 C C . MET A 1 89 ? 4.605 12.574 10.872 1.00 88.12 89 MET A C 1
ATOM 645 O O . MET A 1 89 ? 4.634 13.512 10.083 1.00 88.12 89 MET A O 1
ATOM 649 N N . LEU A 1 90 ? 5.706 12.113 11.469 1.00 88.12 90 LEU A N 1
ATOM 650 C CA . LEU A 1 90 ? 7.042 12.679 11.252 1.00 88.12 90 LEU A CA 1
ATOM 651 C C . LEU A 1 90 ? 7.644 12.293 9.890 1.00 88.12 90 LEU A C 1
ATOM 653 O O . LEU A 1 90 ? 8.446 13.039 9.326 1.00 88.12 90 LEU A O 1
ATOM 657 N N . ALA A 1 91 ? 7.261 11.137 9.342 1.00 81.88 91 ALA A N 1
ATOM 658 C CA . ALA A 1 91 ? 7.675 10.688 8.015 1.00 81.88 91 ALA A CA 1
ATOM 659 C C . ALA A 1 91 ? 6.899 11.373 6.874 1.00 81.88 91 ALA A C 1
ATOM 661 O O . ALA A 1 91 ? 7.460 11.574 5.797 1.00 81.88 91 ALA A O 1
ATOM 662 N N . ALA A 1 92 ? 5.636 11.746 7.099 1.00 68.00 92 ALA A N 1
ATOM 663 C CA . ALA A 1 92 ? 4.768 12.380 6.108 1.00 68.00 92 ALA A CA 1
ATOM 664 C C . ALA A 1 92 ? 5.318 13.683 5.478 1.00 68.00 92 ALA A C 1
ATOM 666 O O . ALA A 1 92 ? 5.276 13.776 4.249 1.00 68.00 92 ALA A O 1
ATOM 667 N N . PRO A 1 93 ? 5.870 14.667 6.226 1.00 61.75 93 PRO A N 1
ATOM 668 C CA . PRO A 1 93 ? 6.333 15.924 5.630 1.00 61.75 93 PRO A CA 1
ATOM 669 C C . PRO A 1 93 ? 7.471 15.724 4.619 1.00 61.75 93 PRO A C 1
ATOM 671 O O . PRO A 1 93 ? 7.490 16.375 3.581 1.00 61.75 93 PRO A O 1
ATOM 674 N N . ARG A 1 94 ? 8.349 14.729 4.823 1.00 57.75 94 ARG A N 1
ATOM 675 C CA . ARG A 1 94 ? 9.468 14.449 3.901 1.00 57.75 94 ARG A CA 1
ATOM 676 C C . ARG A 1 94 ? 9.043 14.018 2.493 1.00 57.75 94 ARG A C 1
ATOM 678 O O . ARG A 1 94 ? 9.884 14.012 1.596 1.00 57.75 94 ARG A O 1
ATOM 685 N N . LEU A 1 95 ? 7.786 13.618 2.291 1.00 55.12 95 LEU A N 1
ATOM 686 C CA . LEU A 1 95 ? 7.278 13.193 0.984 1.00 55.12 95 LEU A CA 1
ATOM 687 C C . LEU A 1 95 ? 6.586 14.324 0.205 1.00 55.12 95 LEU A C 1
ATOM 689 O O . LEU A 1 95 ? 6.392 14.171 -0.997 1.00 55.12 95 LEU A O 1
ATOM 693 N N . LEU A 1 96 ? 6.234 15.432 0.868 1.00 56.69 96 LEU A N 1
ATOM 694 C CA . LEU A 1 96 ? 5.590 16.596 0.244 1.00 56.69 96 LEU A CA 1
ATOM 695 C C . LEU A 1 96 ? 6.612 17.630 -0.260 1.00 56.69 96 LEU A C 1
ATOM 697 O O . LEU A 1 96 ? 6.324 18.338 -1.216 1.00 56.69 96 LEU A O 1
ATOM 701 N N . ASP A 1 97 ? 7.823 17.655 0.306 1.00 58.94 97 ASP A N 1
AT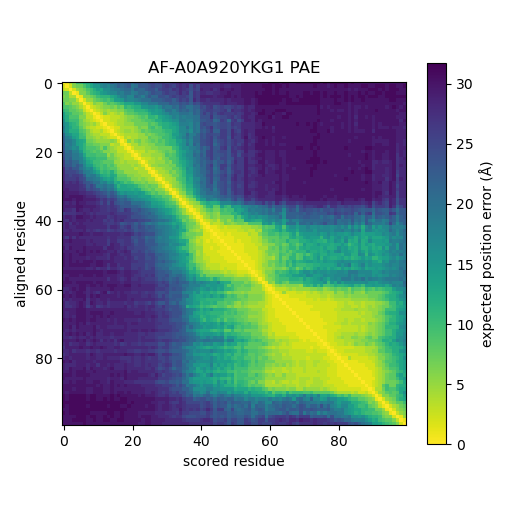OM 702 C CA . ASP A 1 97 ? 8.867 18.629 -0.058 1.00 58.94 97 ASP A CA 1
ATOM 703 C C . ASP A 1 97 ? 9.707 18.234 -1.292 1.00 58.94 97 ASP A C 1
ATOM 705 O O . ASP A 1 97 ? 10.589 18.981 -1.707 1.00 58.94 97 ASP A O 1
ATOM 709 N N . ARG A 1 98 ? 9.491 17.050 -1.889 1.00 52.06 98 ARG A N 1
ATOM 710 C CA . ARG A 1 98 ? 10.327 16.536 -2.999 1.00 52.06 98 ARG A CA 1
ATOM 711 C C . ARG A 1 98 ? 9.883 16.989 -4.400 1.00 52.06 98 ARG A C 1
ATOM 713 O O . ARG A 1 98 ? 10.433 16.509 -5.387 1.00 52.06 98 ARG A O 1
ATOM 720 N N . GLU A 1 99 ? 8.920 17.898 -4.475 1.00 49.94 99 GLU A N 1
ATOM 721 C CA . GLU A 1 99 ? 8.421 18.519 -5.706 1.00 49.94 99 GLU A CA 1
ATOM 722 C C . GLU A 1 99 ? 8.695 20.035 -5.647 1.00 49.94 99 GLU A C 1
ATOM 724 O O . GLU A 1 99 ? 7.778 20.842 -5.509 1.00 49.94 99 GLU A O 1
ATOM 729 N N . ALA A 1 100 ? 9.974 20.416 -5.693 1.00 41.81 100 ALA A N 1
ATOM 730 C CA . ALA A 1 100 ? 10.438 21.772 -5.995 1.00 41.81 100 ALA A CA 1
ATOM 731 C C . ALA A 1 100 ? 11.813 21.712 -6.674 1.00 41.81 100 ALA A C 1
ATOM 733 O O . ALA A 1 100 ? 12.693 20.984 -6.156 1.00 41.81 100 ALA A O 1
#

pLDDT: mean 72.81, std 15.65, range [34.81, 96.0]

Solvent-accessible surface area (backbone atoms only — not comparable to full-atom values): 6375 Å² total; per-residue (Å²): 140,84,90,81,84,91,75,69,72,68,60,56,54,56,57,54,51,53,56,50,56,60,48,50,55,51,50,57,54,54,61,66,72,72,63,76,89,78,83,77,77,48,70,69,58,53,50,51,56,50,52,51,49,55,59,68,68,42,67,93,68,58,62,70,60,50,53,52,52,51,50,33,50,74,70,67,68,59,79,82,59,68,66,62,50,51,52,50,60,69,53,50,61,72,70,68,69,76,79,122

Radius of gyration: 35.92 Å; Cα contacts (8 Å, |Δi|>4): 6; chains: 1; bounding box: 65×40×105 Å